Protein AF-A0A3D1GTR4-F1 (afdb_monomer_lite)

Foldseek 3Di:
DDEAEAEDDPVVVVCVVCVVVVHHYDYPDPPPCPDPDD

pLDDT: mean 81.34, std 15.65, range [50.34, 96.62]

Secondary structure (DSSP, 8-state):
-PPEEE-SS-HHHHHHHHHHTT--EEE---TT------

Structure (mmCIF, N/CA/C/O backbone):
data_AF-A0A3D1GTR4-F1
#
_entry.id   AF-A0A3D1GTR4-F1
#
loop_
_atom_site.group_PDB
_atom_site.id
_atom_site.type_symbol
_atom_site.label_atom_id
_atom_site.label_alt_id
_atom_site.label_comp_id
_atom_site.label_asym_id
_atom_site.label_entity_id
_atom_site.label_seq_id
_atom_site.pdbx_PDB_ins_code
_atom_site.Cartn_x
_atom_site.Cartn_y
_atom_site.Cartn_z
_atom_site.occupancy
_atom_site.B_iso_or_equiv
_atom_site.auth_seq_id
_atom_site.auth_comp_id
_atom_site.auth_asym_id
_atom_site.auth_atom_id
_atom_site.pdbx_PDB_model_num
ATOM 1 N N . ALA A 1 1 ? -2.906 5.749 14.379 1.00 65.19 1 ALA A N 1
ATOM 2 C CA . ALA A 1 1 ? -2.756 4.590 13.472 1.00 65.19 1 ALA A CA 1
ATOM 3 C C . ALA A 1 1 ? -1.334 4.589 12.913 1.00 65.19 1 ALA A C 1
ATOM 5 O O . ALA A 1 1 ? -0.776 5.672 12.782 1.00 65.19 1 ALA A O 1
ATOM 6 N N . LYS A 1 2 ? -0.730 3.423 12.642 1.00 75.88 2 LYS A N 1
ATOM 7 C CA . LYS A 1 2 ? 0.560 3.347 11.932 1.00 75.88 2 LYS A CA 1
ATOM 8 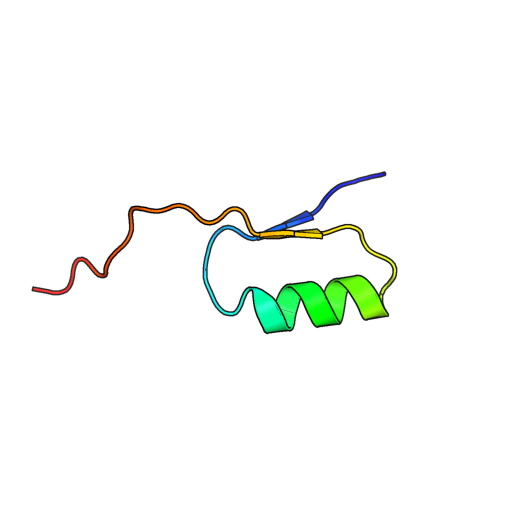C C . LYS A 1 2 ? 0.292 3.531 10.435 1.00 75.88 2 LYS A C 1
ATOM 10 O O . LYS A 1 2 ? -0.479 2.761 9.876 1.00 75.88 2 LYS A O 1
ATOM 15 N N . GLU A 1 3 ? 0.879 4.556 9.830 1.00 86.56 3 GLU A N 1
ATOM 16 C CA . GLU A 1 3 ? 0.801 4.820 8.388 1.00 86.56 3 GLU A C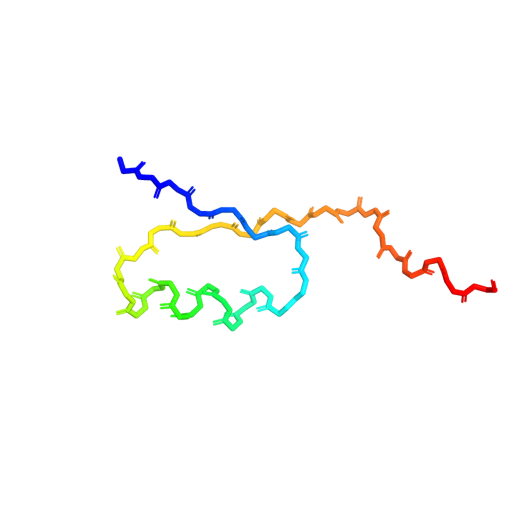A 1
ATOM 17 C C . GLU A 1 3 ? 1.925 4.059 7.674 1.00 86.56 3 GLU A C 1
ATOM 19 O O . GLU A 1 3 ? 3.076 4.095 8.117 1.00 86.56 3 GLU A O 1
ATOM 24 N N . VAL A 1 4 ? 1.588 3.338 6.604 1.00 91.00 4 VAL A N 1
ATOM 25 C CA . VAL A 1 4 ? 2.559 2.592 5.792 1.00 91.00 4 VAL A CA 1
ATOM 26 C C . VAL A 1 4 ? 3.010 3.455 4.617 1.00 91.00 4 VAL A C 1
ATOM 28 O O . VAL A 1 4 ? 2.185 3.941 3.847 1.00 91.00 4 VAL A O 1
ATOM 31 N N . TRP A 1 5 ? 4.321 3.620 4.460 1.00 91.81 5 TRP A N 1
ATOM 32 C CA . TRP A 1 5 ? 4.915 4.381 3.363 1.00 91.81 5 TRP A CA 1
ATOM 33 C C . TRP A 1 5 ? 5.567 3.431 2.362 1.00 91.81 5 TRP A C 1
ATOM 35 O O . TRP A 1 5 ? 6.387 2.596 2.743 1.00 91.81 5 TRP A O 1
ATOM 45 N N . ILE A 1 6 ? 5.188 3.550 1.091 1.00 89.81 6 ILE A N 1
ATOM 46 C CA . ILE A 1 6 ? 5.741 2.750 -0.009 1.00 89.81 6 ILE A CA 1
ATOM 47 C C . ILE A 1 6 ? 6.779 3.604 -0.731 1.00 89.81 6 ILE A C 1
ATOM 49 O O . ILE A 1 6 ? 6.428 4.659 -1.233 1.00 89.81 6 ILE A O 1
ATOM 53 N N . THR A 1 7 ? 8.042 3.186 -0.771 1.00 87.38 7 THR A N 1
ATOM 54 C CA . THR A 1 7 ? 9.145 4.011 -1.303 1.00 87.38 7 THR A CA 1
ATOM 55 C C . THR A 1 7 ? 9.437 3.789 -2.785 1.00 87.38 7 THR A C 1
ATOM 57 O O . THR A 1 7 ? 9.896 4.704 -3.457 1.00 87.38 7 THR A O 1
ATOM 60 N N . HIS A 1 8 ? 9.234 2.566 -3.280 1.00 85.06 8 HIS A N 1
ATOM 61 C CA . HIS A 1 8 ? 9.484 2.171 -4.668 1.00 85.06 8 HIS A CA 1
ATOM 62 C C . HIS A 1 8 ? 8.791 0.836 -4.989 1.00 85.06 8 HIS A C 1
ATOM 64 O O . HIS A 1 8 ? 8.502 0.041 -4.086 1.00 85.06 8 HIS A O 1
ATOM 70 N N . GLY A 1 9 ? 8.610 0.535 -6.276 1.00 84.62 9 GLY A N 1
ATOM 71 C CA . GLY A 1 9 ? 8.071 -0.737 -6.765 1.00 84.62 9 GLY A CA 1
ATOM 72 C C . GLY A 1 9 ? 6.641 -0.613 -7.294 1.00 84.62 9 GLY A C 1
ATOM 73 O O . GLY A 1 9 ? 6.264 0.408 -7.854 1.00 84.62 9 GLY A O 1
ATOM 74 N N . ARG A 1 10 ? 5.828 -1.670 -7.148 1.00 88.19 10 ARG A N 1
ATOM 75 C CA . ARG A 1 10 ? 4.428 -1.699 -7.621 1.00 88.19 10 ARG A CA 1
ATOM 76 C C . ARG A 1 10 ? 3.484 -1.038 -6.620 1.00 88.19 10 ARG A C 1
ATOM 78 O O . ARG A 1 10 ? 2.668 -1.701 -5.981 1.00 88.19 10 ARG A O 1
ATOM 85 N N . GLU A 1 11 ? 3.636 0.264 -6.471 1.00 90.69 11 GLU A N 1
ATOM 86 C CA . GLU A 1 11 ? 2.913 1.079 -5.499 1.00 90.69 11 GLU A CA 1
ATOM 87 C C . GLU A 1 11 ? 1.386 0.982 -5.609 1.00 90.69 11 GLU A C 1
ATOM 89 O O . GLU A 1 11 ? 0.736 0.779 -4.585 1.00 90.69 11 GLU A O 1
ATOM 94 N N . ASP A 1 12 ? 0.814 0.965 -6.814 1.00 90.81 12 ASP A N 1
ATOM 95 C CA . ASP A 1 12 ? -0.635 0.791 -7.007 1.00 90.81 12 ASP A CA 1
ATOM 96 C C . ASP A 1 12 ? -1.162 -0.542 -6.453 1.00 90.81 12 ASP A C 1
ATOM 98 O O . ASP A 1 12 ? -2.193 -0.595 -5.777 1.00 90.81 12 ASP A O 1
ATOM 102 N N . ALA A 1 13 ? -0.435 -1.637 -6.701 1.00 94.19 13 ALA A N 1
ATOM 103 C CA . ALA A 1 13 ? -0.820 -2.962 -6.220 1.00 94.19 13 ALA A CA 1
ATOM 104 C C . ALA A 1 13 ? -0.728 -3.051 -4.689 1.00 94.19 13 ALA A C 1
ATOM 106 O O . ALA A 1 13 ? -1.585 -3.657 -4.042 1.00 94.19 13 ALA A O 1
ATOM 107 N N . LEU A 1 14 ? 0.295 -2.423 -4.104 1.00 92.44 14 LEU A N 1
ATOM 108 C CA . LEU A 1 14 ? 0.489 -2.373 -2.657 1.00 92.44 14 LEU A CA 1
ATOM 109 C C . LEU A 1 14 ? -0.565 -1.495 -1.973 1.00 92.44 14 LEU A C 1
ATOM 111 O O . LEU A 1 14 ? -1.127 -1.908 -0.960 1.00 92.44 14 LEU A O 1
ATOM 115 N N . LEU A 1 15 ? -0.899 -0.335 -2.546 1.00 93.50 15 LEU A N 1
ATOM 116 C CA . LEU A 1 15 ? -1.987 0.521 -2.067 1.00 93.50 15 LEU A CA 1
ATOM 117 C C . LEU A 1 15 ? -3.328 -0.217 -2.089 1.00 93.50 15 LEU A C 1
ATOM 119 O O . LEU A 1 15 ? -4.066 -0.171 -1.104 1.00 93.50 15 LEU A O 1
ATOM 123 N N . HIS A 1 16 ? -3.623 -0.944 -3.171 1.00 94.81 16 HIS A N 1
ATOM 124 C CA . HIS A 1 16 ? -4.839 -1.748 -3.276 1.00 94.81 16 HIS A CA 1
ATOM 125 C C . HIS A 1 16 ? -4.911 -2.827 -2.186 1.00 94.81 16 HIS A C 1
ATOM 127 O O . HIS A 1 16 ? -5.935 -2.964 -1.517 1.00 94.81 16 HIS A O 1
ATOM 133 N N . ALA A 1 17 ? -3.814 -3.555 -1.956 1.00 94.44 17 ALA A N 1
ATOM 134 C CA . ALA A 1 17 ? -3.740 -4.558 -0.898 1.00 94.44 17 ALA A CA 1
ATOM 135 C C . ALA A 1 17 ? -3.914 -3.939 0.502 1.00 94.44 17 ALA A C 1
ATOM 137 O O . ALA A 1 17 ? -4.669 -4.460 1.321 1.00 94.44 17 ALA A O 1
ATOM 138 N N . CYS A 1 18 ? -3.275 -2.797 0.777 1.00 94.00 18 CYS A N 1
ATOM 139 C CA . CYS A 1 18 ? -3.448 -2.080 2.041 1.00 94.00 18 CYS A CA 1
ATOM 140 C C . CYS A 1 18 ? -4.900 -1.628 2.251 1.00 94.00 18 CYS A C 1
ATOM 142 O O . CYS A 1 18 ? -5.430 -1.801 3.348 1.00 94.00 18 CYS A O 1
ATOM 144 N N . ALA A 1 19 ? -5.569 -1.134 1.206 1.00 93.94 19 ALA A N 1
ATOM 145 C CA . ALA A 1 19 ? -6.978 -0.754 1.271 1.00 93.94 19 ALA A CA 1
ATOM 146 C C . ALA A 1 19 ? -7.888 -1.950 1.599 1.00 93.94 19 ALA A C 1
ATOM 148 O O . ALA A 1 19 ? -8.765 -1.829 2.454 1.00 93.94 19 ALA A O 1
ATOM 149 N N . GLN A 1 20 ? -7.644 -3.119 0.993 1.00 96.62 20 GLN A N 1
ATOM 150 C CA . GLN A 1 20 ? -8.378 -4.353 1.309 1.00 96.62 20 GLN A CA 1
ATOM 151 C C . GLN A 1 20 ? -8.187 -4.805 2.765 1.00 96.62 20 GLN A C 1
ATOM 153 O O . GLN A 1 20 ? -9.095 -5.382 3.359 1.00 96.62 20 GLN A O 1
ATOM 158 N N . LEU A 1 21 ? -7.024 -4.522 3.353 1.00 94.88 21 LEU A N 1
ATOM 159 C CA . LEU A 1 21 ? -6.698 -4.844 4.745 1.00 94.88 21 LEU A CA 1
ATOM 160 C C . LEU A 1 21 ? -7.136 -3.756 5.745 1.00 94.88 21 LEU A C 1
ATOM 162 O O . LEU A 1 21 ? -6.909 -3.909 6.944 1.00 94.88 21 LEU A O 1
ATOM 166 N N . GLY A 1 22 ? -7.730 -2.649 5.282 1.00 94.25 22 GLY A N 1
ATOM 167 C CA . GLY A 1 22 ? -8.084 -1.504 6.131 1.00 94.25 22 GLY A CA 1
ATOM 168 C C . GLY A 1 22 ? -6.869 -0.748 6.684 1.00 94.25 22 GLY A C 1
ATOM 169 O O . GLY A 1 22 ? -6.966 -0.070 7.707 1.00 94.25 22 GLY A O 1
ATOM 170 N N . ILE A 1 23 ? -5.714 -0.876 6.030 1.00 93.75 23 ILE A N 1
ATOM 171 C CA . ILE A 1 23 ? -4.458 -0.233 6.412 1.00 93.75 23 ILE A CA 1
ATOM 172 C C . ILE A 1 23 ? -4.306 1.063 5.619 1.00 93.75 23 ILE A C 1
ATOM 174 O O . ILE A 1 23 ? -4.342 1.069 4.390 1.00 93.75 23 ILE A O 1
ATOM 178 N N . THR A 1 24 ? -4.079 2.172 6.320 1.00 92.88 24 THR A N 1
ATOM 179 C CA . THR A 1 24 ? -3.726 3.441 5.678 1.00 92.88 24 THR A CA 1
ATOM 180 C C . THR A 1 24 ? -2.303 3.367 5.134 1.00 92.88 24 THR A C 1
ATOM 182 O O . THR A 1 24 ? -1.346 3.215 5.899 1.00 92.88 24 THR A O 1
ATOM 185 N N . ALA A 1 25 ? -2.172 3.501 3.817 1.00 93.62 25 ALA A N 1
ATOM 186 C CA . ALA A 1 25 ? -0.893 3.522 3.127 1.00 93.62 25 ALA A CA 1
ATOM 187 C C . ALA A 1 25 ? -0.799 4.715 2.170 1.00 93.62 25 ALA A C 1
ATOM 189 O O . ALA A 1 25 ? -1.812 5.163 1.628 1.00 93.62 25 ALA A O 1
ATOM 190 N N . ARG A 1 26 ? 0.420 5.221 1.958 1.00 91.69 26 ARG A N 1
ATOM 191 C CA . ARG A 1 26 ? 0.723 6.295 1.007 1.00 91.69 26 ARG A CA 1
ATOM 192 C C . ARG A 1 26 ? 1.979 5.952 0.209 1.00 91.69 26 ARG A C 1
ATOM 194 O O . ARG A 1 26 ? 2.986 5.527 0.776 1.00 91.69 26 ARG A O 1
ATOM 201 N N . ALA A 1 27 ? 1.920 6.165 -1.103 1.00 90.00 27 ALA A N 1
ATOM 202 C CA . ALA A 1 27 ? 3.104 6.119 -1.948 1.00 90.00 27 ALA A CA 1
ATOM 203 C C . ALA A 1 27 ? 3.979 7.346 -1.667 1.00 90.00 27 ALA A C 1
ATOM 205 O O . ALA A 1 27 ? 3.548 8.493 -1.806 1.00 90.00 27 ALA A O 1
ATOM 206 N N . LEU A 1 28 ? 5.207 7.092 -1.235 1.00 85.44 28 LEU A N 1
ATOM 207 C CA . LEU A 1 28 ? 6.286 8.057 -1.213 1.00 85.44 28 LEU A CA 1
ATOM 208 C C . LEU A 1 28 ? 6.976 7.969 -2.573 1.00 85.44 28 LEU A C 1
ATOM 210 O O . LEU A 1 28 ? 7.965 7.260 -2.726 1.00 85.44 28 LEU A O 1
ATOM 214 N N . SER A 1 29 ? 6.424 8.677 -3.558 1.00 71.19 29 SER A N 1
ATOM 215 C CA . SER A 1 29 ? 7.04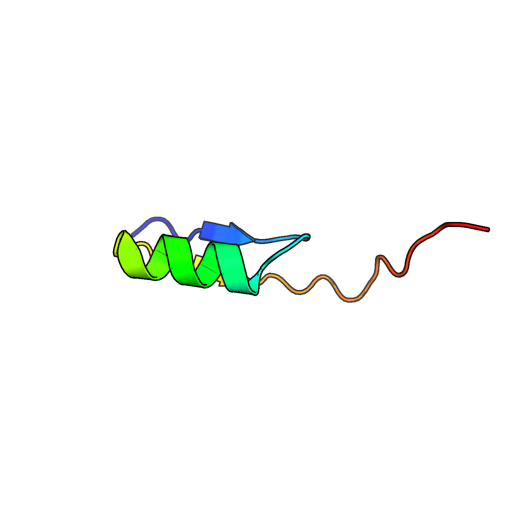7 8.804 -4.873 1.00 71.19 29 SER A CA 1
ATOM 216 C C . SER A 1 29 ? 8.355 9.583 -4.715 1.00 71.19 29 SER A C 1
ATOM 218 O O . SER A 1 29 ? 8.375 10.814 -4.767 1.00 71.19 29 SER A O 1
ATOM 220 N N . LEU A 1 30 ? 9.456 8.873 -4.467 1.00 62.16 30 LEU A N 1
ATOM 221 C CA . LEU A 1 30 ? 10.800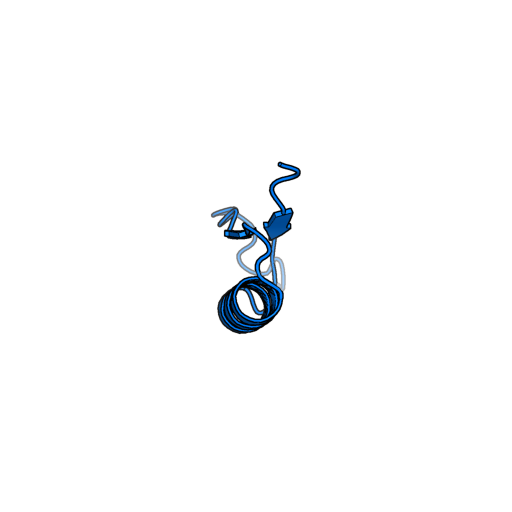 9.426 -4.542 1.00 62.16 30 LEU A CA 1
ATOM 222 C C . LEU A 1 30 ? 11.107 9.651 -6.024 1.00 62.16 30 LEU A C 1
ATOM 224 O O . LEU A 1 30 ? 11.599 8.767 -6.718 1.00 62.16 30 LEU A O 1
ATOM 228 N N . ILE A 1 31 ? 10.773 10.845 -6.516 1.00 61.12 31 ILE A N 1
ATOM 229 C CA . ILE A 1 31 ? 11.256 11.347 -7.803 1.00 61.12 31 ILE A CA 1
ATOM 230 C C . ILE A 1 31 ? 12.785 11.409 -7.681 1.00 61.12 31 ILE A C 1
ATOM 232 O O . ILE A 1 31 ? 13.303 12.316 -7.033 1.00 61.12 31 ILE A O 1
ATOM 236 N N .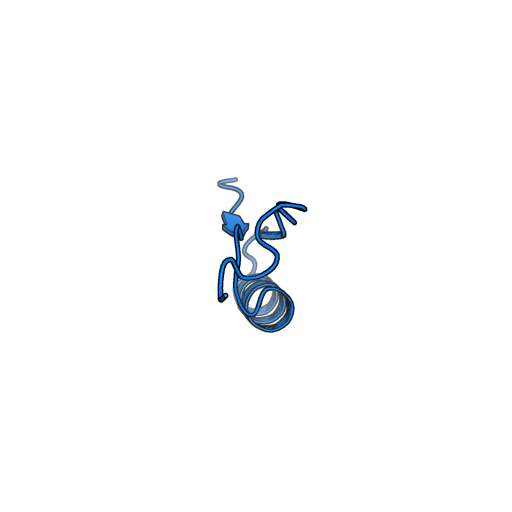 GLY A 1 32 ? 13.511 10.416 -8.202 1.00 56.03 32 GLY A N 1
ATOM 237 C CA . GLY A 1 32 ? 14.976 10.430 -8.106 1.00 56.03 32 GLY A CA 1
ATOM 238 C C . GLY A 1 32 ? 15.734 9.113 -8.247 1.00 56.03 32 GLY A C 1
ATOM 239 O O . GLY A 1 32 ? 16.948 9.132 -8.094 1.00 56.03 32 GLY A O 1
ATOM 240 N N . TYR A 1 33 ? 15.080 7.992 -8.547 1.00 53.78 33 TYR A N 1
ATOM 241 C CA . TYR A 1 33 ? 15.769 6.821 -9.097 1.00 53.78 33 TYR A CA 1
ATOM 242 C C . TYR A 1 33 ? 15.107 6.449 -10.427 1.00 53.78 33 TYR A C 1
ATOM 244 O O . TYR A 1 33 ? 14.488 5.397 -10.561 1.00 53.78 33 TYR A O 1
ATOM 252 N N . GLU A 1 34 ? 15.219 7.343 -11.417 1.00 52.91 34 GLU A N 1
ATOM 253 C CA . GLU A 1 34 ? 15.396 6.843 -12.783 1.00 52.91 34 GLU A CA 1
ATOM 254 C C . GLU A 1 34 ? 16.594 5.895 -12.729 1.00 52.91 34 GLU A C 1
ATOM 256 O O . GLU A 1 34 ? 17.628 6.228 -12.147 1.00 52.91 34 GLU A O 1
ATOM 261 N N . GLU A 1 35 ? 16.384 4.677 -13.216 1.00 59.00 35 GLU A N 1
ATOM 262 C CA . GLU A 1 35 ? 17.378 3.619 -13.322 1.00 59.00 35 GLU A CA 1
ATOM 263 C C . G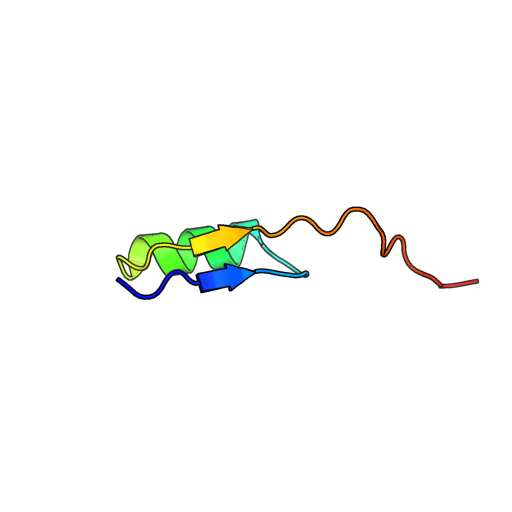LU A 1 35 ? 18.766 4.185 -13.641 1.00 59.00 35 GLU A C 1
ATOM 265 O O . GLU A 1 35 ? 19.040 4.626 -14.754 1.00 59.00 35 GLU A O 1
ATOM 270 N N . ALA A 1 36 ? 19.676 4.133 -12.666 1.00 52.62 36 ALA A N 1
ATOM 271 C CA . ALA A 1 36 ? 21.100 4.169 -12.954 1.00 52.62 36 ALA A CA 1
ATOM 272 C C . ALA A 1 36 ? 21.468 2.823 -13.598 1.00 52.62 36 ALA A C 1
ATOM 274 O O . ALA A 1 36 ? 22.023 1.935 -12.952 1.00 52.62 36 ALA A O 1
ATOM 275 N N . SER A 1 37 ? 21.068 2.646 -14.853 1.00 54.34 37 SER A N 1
ATOM 276 C CA . SER A 1 37 ? 21.526 1.581 -15.732 1.00 54.34 37 SER A CA 1
ATOM 277 C C . SER A 1 37 ? 22.015 2.208 -17.034 1.00 54.34 37 SER A C 1
ATOM 279 O O . SER A 1 37 ? 21.312 2.198 -18.043 1.00 54.34 37 SER A O 1
ATOM 281 N N . GLU A 1 38 ? 23.225 2.761 -16.974 1.00 50.34 38 GLU A N 1
ATOM 282 C CA . GLU A 1 38 ? 24.163 2.797 -18.101 1.00 50.34 38 GLU A CA 1
ATOM 283 C C . GLU A 1 38 ? 25.391 1.953 -17.742 1.00 50.34 38 GLU A C 1
ATOM 285 O O . GLU A 1 38 ? 25.853 2.047 -16.578 1.00 50.34 38 GLU A O 1
#

Sequence (38 aa):
AKEVWITHGREDALLHACAQLGITARALSLIGYEEASE

Radius of gyration: 12.03 Å; chains: 1; bounding box: 32×16×32 Å